Protein AF-A0A511XCL9-F1 (afdb_monomer)

Solvent-accessible surface area (backbone atoms onl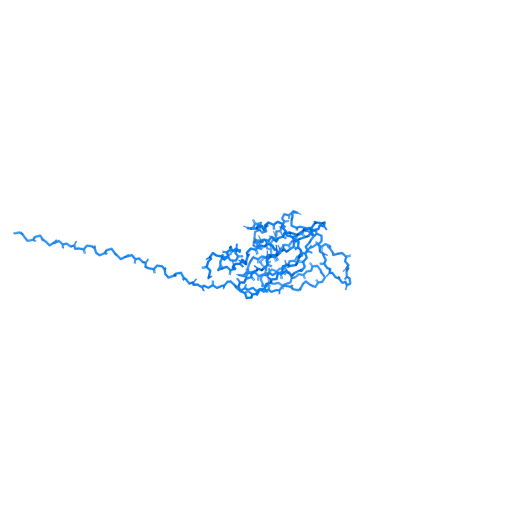y — not comparable to full-atom values): 8767 Å² total; per-residue (Å²): 139,85,85,82,83,83,81,80,79,83,80,76,81,82,78,79,78,78,91,54,61,23,57,67,40,78,54,76,64,58,82,44,38,35,83,54,93,59,34,42,37,35,37,34,56,54,81,32,89,91,65,63,62,36,20,51,29,51,33,35,34,33,38,79,89,66,54,69,43,63,32,59,72,91,58,26,37,33,34,79,70,30,32,39,23,56,77,45,27,38,35,42,32,24,52,59,99,76,36,26,37,44,36,32,27,34,59,91,72,29,42,77,77,46,71,55,73,74,27,60,84,73,64,47,80,55,81,44,30,41,41,44,47,99,52,70,54,19,36,26,36,63,82,42,57,70,41,68,66,78,82,130

Radius of gyration: 20.92 Å; Cα contacts (8 Å, |Δi|>4): 326; chains: 1; bounding box: 38×83×46 Å

Foldseek 3Di:
DDDDDDDDDDDDDPPPDPQDFWDKAWWDDDQQWTDAQQKIKGQAHAPDSVDGAWHADFIWIAGVVGDIDTADNVLGRWGDRWIDINRFWIWTWHDDDFWIKIFTAGRNHNDGPDIDDIAGDDWDDDGQWIDGHPDAIWGCTNVRDTHHPDDD

Structure (mmCIF, N/CA/C/O backbone):
data_AF-A0A511XCL9-F1
#
_entry.id   AF-A0A511XCL9-F1
#
loop_
_atom_site.group_PDB
_atom_site.id
_atom_site.type_symbol
_atom_site.label_atom_id
_atom_site.label_alt_id
_atom_site.label_comp_id
_atom_site.label_asym_id
_atom_site.label_entity_id
_atom_site.label_seq_id
_atom_site.pdbx_PDB_ins_code
_atom_site.Cartn_x
_atom_site.Cartn_y
_atom_site.Cartn_z
_atom_site.occupancy
_atom_site.B_iso_or_equiv
_atom_site.auth_seq_id
_atom_site.auth_comp_id
_atom_site.auth_asym_id
_atom_site.auth_atom_id
_atom_site.pdbx_PDB_model_num
ATOM 1 N N . MET A 1 1 ? 21.046 -63.787 31.501 1.00 39.97 1 MET A N 1
ATOM 2 C CA . MET A 1 1 ? 20.743 -62.975 30.300 1.00 39.97 1 MET A CA 1
ATOM 3 C C . MET A 1 1 ? 20.232 -61.619 30.776 1.00 39.97 1 MET A C 1
ATOM 5 O O . MET A 1 1 ? 19.192 -61.579 31.417 1.00 39.97 1 MET A O 1
ATOM 9 N N . LYS A 1 2 ? 21.003 -60.539 30.597 1.00 41.28 2 LYS A N 1
ATOM 10 C CA . LYS A 1 2 ? 20.747 -59.217 31.201 1.00 41.28 2 LYS A CA 1
ATOM 11 C C . LYS A 1 2 ? 20.261 -58.274 30.092 1.00 41.28 2 LYS A C 1
ATOM 13 O O . LYS A 1 2 ? 21.040 -57.937 29.210 1.00 41.28 2 LYS A O 1
ATOM 18 N N . LYS A 1 3 ? 18.965 -57.942 30.074 1.00 43.62 3 LYS A N 1
ATOM 19 C CA . LYS A 1 3 ? 18.365 -57.041 29.075 1.00 43.62 3 LYS A CA 1
ATOM 20 C C . LYS A 1 3 ? 18.548 -55.594 29.542 1.00 43.62 3 LYS A C 1
ATOM 22 O O . LYS A 1 3 ? 18.042 -55.228 30.597 1.00 43.62 3 LYS A O 1
ATOM 27 N N . ILE A 1 4 ? 19.307 -54.810 28.781 1.00 48.41 4 ILE A N 1
ATOM 28 C CA . ILE A 1 4 ? 19.479 -53.366 28.978 1.00 48.41 4 ILE A CA 1
ATOM 29 C C . ILE A 1 4 ? 18.285 -52.677 28.313 1.00 48.41 4 ILE A C 1
ATOM 31 O O . ILE A 1 4 ? 18.044 -52.867 27.123 1.00 48.41 4 ILE A O 1
ATOM 35 N N . LEU A 1 5 ? 17.510 -51.936 29.104 1.00 47.41 5 LEU A N 1
ATOM 36 C CA . LEU A 1 5 ? 16.362 -51.163 28.645 1.00 47.41 5 LEU A CA 1
ATOM 37 C C . LEU A 1 5 ? 16.850 -49.748 28.305 1.00 47.41 5 LEU A C 1
ATOM 39 O O . LEU A 1 5 ? 17.129 -48.950 29.198 1.00 47.41 5 LEU A O 1
ATOM 43 N N . THR A 1 6 ? 17.018 -49.462 27.017 1.00 55.75 6 THR A N 1
ATOM 44 C CA . THR A 1 6 ? 17.438 -48.145 26.523 1.00 55.75 6 THR A CA 1
ATOM 45 C C . THR A 1 6 ? 16.256 -47.179 26.581 1.00 55.75 6 THR A C 1
ATOM 47 O O . THR A 1 6 ? 15.281 -47.334 25.848 1.00 55.75 6 THR A O 1
ATOM 50 N N . PHE A 1 7 ? 16.342 -46.182 27.461 1.00 52.19 7 PHE A N 1
ATOM 51 C CA . PHE A 1 7 ? 15.408 -45.059 27.531 1.00 52.19 7 PHE A CA 1
ATOM 52 C C . PHE A 1 7 ? 15.674 -44.103 26.358 1.00 52.19 7 PHE A C 1
ATOM 54 O O . PHE A 1 7 ? 16.730 -43.476 26.293 1.00 52.19 7 PHE A O 1
ATOM 61 N N . PHE A 1 8 ? 14.723 -43.985 25.430 1.00 53.22 8 PHE A N 1
ATOM 62 C CA . PHE A 1 8 ? 14.727 -42.921 24.425 1.00 53.22 8 PHE A CA 1
ATOM 63 C C . PHE A 1 8 ? 14.242 -41.620 25.077 1.00 53.22 8 PHE A C 1
ATOM 65 O O . PHE A 1 8 ? 13.071 -41.489 25.432 1.00 53.22 8 PHE A O 1
ATOM 72 N N . LEU A 1 9 ? 15.149 -40.659 25.247 1.00 54.84 9 LEU A N 1
ATOM 73 C CA . LEU A 1 9 ? 14.809 -39.280 25.591 1.00 54.84 9 LEU A CA 1
ATOM 74 C C . LEU A 1 9 ? 14.197 -38.606 24.355 1.00 54.84 9 LEU A C 1
ATOM 76 O O . LEU A 1 9 ? 14.892 -38.359 23.371 1.00 54.84 9 LEU A O 1
ATOM 80 N N . PHE A 1 10 ? 12.899 -38.307 24.405 1.00 53.22 10 PHE A N 1
ATOM 81 C CA . PHE A 1 10 ? 12.247 -37.430 23.434 1.00 53.22 10 PHE A CA 1
ATOM 82 C C . PHE A 1 10 ? 12.731 -35.994 23.664 1.00 53.22 10 PHE A C 1
ATOM 84 O O . PHE A 1 10 ? 12.298 -35.318 24.594 1.00 53.22 10 PHE A O 1
ATOM 91 N N . TYR A 1 11 ? 13.657 -35.536 22.824 1.00 59.88 11 TYR A N 1
ATOM 92 C CA . TYR A 1 11 ? 14.079 -34.141 22.773 1.00 59.88 11 TYR A CA 1
ATOM 93 C C . TYR A 1 11 ? 13.026 -33.358 21.974 1.00 59.88 11 TYR A C 1
ATOM 95 O O . TYR A 1 11 ? 12.989 -33.440 20.748 1.00 59.88 11 TYR A O 1
ATOM 103 N N . ALA A 1 12 ? 12.122 -32.647 22.650 1.00 57.06 12 ALA A N 1
ATOM 104 C CA . ALA A 1 12 ? 11.224 -31.711 21.978 1.00 57.06 12 ALA A CA 1
ATOM 105 C C . ALA A 1 12 ? 12.013 -30.428 21.654 1.00 57.06 12 ALA A C 1
ATOM 107 O O . ALA A 1 12 ? 12.535 -29.804 22.582 1.00 57.06 12 ALA A O 1
ATOM 108 N N . PRO A 1 13 ? 12.141 -30.008 20.381 1.00 57.62 13 PRO A N 1
ATOM 109 C CA . PRO A 1 13 ? 12.760 -28.729 20.075 1.00 57.62 13 PRO A CA 1
ATOM 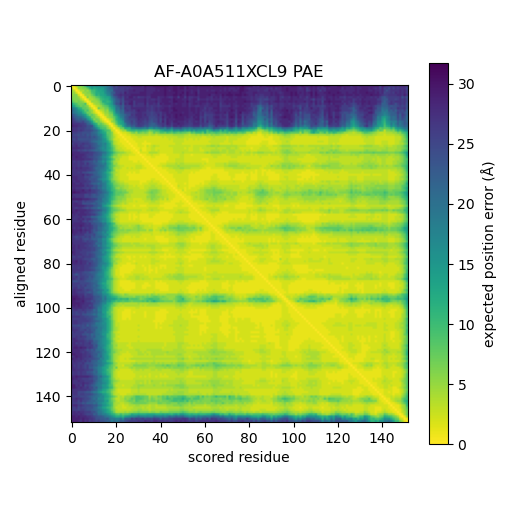110 C C . PRO A 1 13 ? 11.849 -27.609 20.588 1.00 57.62 13 PRO A C 1
ATOM 112 O O . PRO A 1 13 ? 10.723 -27.441 20.121 1.00 57.62 13 PRO A O 1
ATOM 115 N N . VAL A 1 14 ? 12.334 -26.831 21.556 1.00 54.78 14 VAL A N 1
ATOM 116 C CA . VAL A 1 14 ? 11.716 -25.552 21.914 1.00 54.78 14 VAL A CA 1
ATOM 117 C C . VAL A 1 14 ? 11.981 -24.601 20.751 1.00 54.78 14 VAL A C 1
ATOM 119 O O . VAL A 1 14 ? 13.089 -24.090 20.596 1.00 54.78 14 VAL A O 1
ATOM 122 N N . VAL A 1 15 ? 10.982 -24.391 19.894 1.00 56.78 15 VAL A N 1
ATOM 123 C CA . VAL A 1 15 ? 11.046 -23.354 18.861 1.00 56.78 15 VAL A CA 1
ATOM 124 C C . VAL A 1 15 ? 10.904 -22.008 19.567 1.00 56.78 15 VAL A C 1
ATOM 126 O O . VAL A 1 15 ? 9.818 -21.629 20.005 1.00 56.78 15 VAL A O 1
ATOM 129 N N . ALA A 1 16 ? 12.018 -21.294 19.718 1.00 47.34 16 ALA A N 1
ATOM 130 C CA . ALA A 1 16 ? 12.002 -19.904 20.139 1.00 47.34 16 ALA A CA 1
ATOM 131 C C . ALA A 1 16 ? 11.342 -19.070 19.030 1.00 47.34 16 ALA A C 1
ATOM 133 O O . ALA A 1 16 ? 11.927 -18.852 17.970 1.00 47.34 16 ALA A O 1
ATOM 134 N N . HIS A 1 17 ? 10.109 -18.617 19.256 1.00 44.59 17 HIS A N 1
ATOM 135 C CA . HIS A 1 17 ? 9.494 -17.602 18.410 1.00 44.59 17 HIS A CA 1
ATOM 136 C C . HIS A 1 17 ? 10.213 -16.281 18.688 1.00 44.59 17 HIS A C 1
ATOM 138 O O . HIS A 1 17 ? 10.070 -15.702 19.764 1.00 44.59 17 HIS A O 1
ATOM 144 N N . ALA A 1 18 ? 11.029 -15.815 17.744 1.00 49.28 18 ALA A N 1
ATOM 145 C CA . ALA A 1 18 ? 11.554 -14.462 17.805 1.00 49.28 18 ALA A CA 1
ATOM 146 C C . ALA A 1 18 ? 10.364 -13.488 17.768 1.00 49.28 18 ALA A C 1
ATOM 148 O O . ALA A 1 18 ? 9.666 -13.397 16.759 1.00 49.28 18 ALA A O 1
ATOM 149 N N . ASN A 1 19 ? 10.133 -12.767 18.867 1.00 55.44 19 ASN A N 1
ATOM 150 C CA . ASN A 1 19 ? 9.170 -11.664 18.964 1.00 55.44 19 ASN A CA 1
ATOM 151 C C . ASN A 1 19 ? 9.683 -10.433 18.192 1.00 55.44 19 ASN A C 1
ATOM 153 O O . ASN A 1 19 ? 9.880 -9.367 18.767 1.00 55.44 19 ASN A O 1
ATOM 157 N N . GLY A 1 20 ? 9.994 -10.591 16.906 1.00 63.03 20 GLY A N 1
ATOM 158 C CA . GLY A 1 20 ? 10.424 -9.484 16.061 1.00 63.03 20 GLY A CA 1
ATOM 159 C C . GLY A 1 20 ? 9.232 -8.714 15.490 1.00 63.03 20 GLY A C 1
ATOM 160 O O . GLY A 1 20 ? 8.170 -9.278 15.232 1.00 63.03 20 GLY A O 1
ATOM 161 N N . ALA A 1 21 ? 9.412 -7.417 15.277 1.00 74.19 21 ALA A N 1
ATOM 162 C CA . ALA A 1 21 ? 8.510 -6.601 14.475 1.00 74.19 21 ALA A CA 1
ATOM 163 C C . ALA A 1 21 ? 9.052 -6.486 13.047 1.00 74.19 21 ALA A C 1
ATOM 165 O O . ALA A 1 21 ? 10.270 -6.454 12.852 1.00 74.19 21 ALA A O 1
ATOM 166 N N . ALA A 1 22 ? 8.168 -6.406 12.051 1.00 84.50 22 ALA A N 1
ATOM 167 C CA . ALA A 1 22 ? 8.605 -6.067 10.702 1.00 84.50 22 ALA A CA 1
ATOM 168 C C . ALA A 1 22 ? 8.982 -4.580 10.629 1.00 84.50 22 ALA A C 1
ATOM 170 O O . ALA A 1 22 ? 8.323 -3.726 11.222 1.00 84.50 22 ALA A O 1
ATOM 171 N N . THR A 1 23 ? 10.035 -4.255 9.879 1.00 90.56 23 THR A N 1
ATOM 172 C CA . THR A 1 23 ? 10.404 -2.860 9.619 1.00 90.56 23 THR A CA 1
ATOM 173 C C . THR A 1 23 ? 9.326 -2.189 8.775 1.00 90.56 23 THR A C 1
ATOM 175 O O . THR A 1 23 ? 8.953 -2.717 7.728 1.00 90.56 23 THR A O 1
ATOM 178 N N . VAL A 1 24 ? 8.856 -1.021 9.212 1.00 93.62 24 VAL A N 1
ATOM 179 C CA . VAL A 1 24 ? 7.896 -0.183 8.483 1.00 93.62 24 VAL A CA 1
ATOM 180 C C . VAL A 1 24 ? 8.642 0.989 7.853 1.00 93.62 24 VAL A C 1
ATOM 182 O O . VAL A 1 24 ? 9.269 1.777 8.558 1.00 93.62 24 VAL A O 1
ATOM 185 N N . THR A 1 25 ? 8.567 1.111 6.529 1.00 94.88 25 THR A N 1
ATOM 186 C CA . THR A 1 25 ? 9.163 2.218 5.769 1.00 94.88 25 THR A CA 1
ATOM 187 C C . THR A 1 25 ? 8.057 3.029 5.114 1.00 94.88 25 THR A C 1
ATOM 189 O O . THR A 1 25 ? 7.459 2.573 4.143 1.00 94.88 25 THR A O 1
ATOM 192 N N . THR A 1 26 ? 7.774 4.228 5.623 1.00 95.50 26 THR A N 1
ATOM 193 C CA . THR A 1 26 ? 6.819 5.138 4.975 1.00 95.50 26 THR A CA 1
ATOM 194 C C . THR A 1 26 ? 7.346 5.561 3.609 1.00 95.50 26 THR A C 1
ATOM 196 O O . THR A 1 26 ? 8.521 5.901 3.463 1.00 95.50 26 THR A O 1
ATOM 199 N N . LEU A 1 27 ? 6.470 5.546 2.612 1.00 96.06 27 LEU A N 1
ATOM 200 C CA . LEU A 1 27 ? 6.799 5.860 1.231 1.00 96.06 27 LEU A CA 1
ATOM 201 C C . LEU A 1 27 ? 6.320 7.267 0.877 1.00 96.06 27 LEU A C 1
ATOM 203 O O . LEU A 1 27 ? 5.209 7.674 1.223 1.00 96.06 27 LEU A O 1
ATOM 207 N N . SER A 1 28 ? 7.160 7.981 0.135 1.00 93.81 28 SER A N 1
ATOM 208 C CA . SER A 1 28 ? 6.865 9.307 -0.402 1.00 93.81 28 SER A CA 1
ATOM 209 C C . SER A 1 28 ? 6.920 9.236 -1.925 1.00 93.81 28 SER A C 1
ATOM 211 O O . SER A 1 28 ? 8.020 9.257 -2.478 1.00 93.81 28 SER A O 1
ATOM 213 N N . PRO A 1 29 ? 5.767 9.121 -2.607 1.00 94.00 29 PRO A N 1
ATOM 214 C CA . PRO A 1 29 ? 5.717 9.184 -4.061 1.00 94.00 29 PRO A CA 1
ATOM 215 C C . PRO A 1 29 ? 6.273 10.511 -4.576 1.00 94.00 29 PRO A C 1
ATOM 217 O O . PRO A 1 29 ? 5.969 11.570 -4.015 1.00 94.00 29 PRO A O 1
ATOM 220 N N . VAL A 1 30 ? 7.061 10.432 -5.645 1.00 91.62 30 VAL A N 1
ATOM 221 C CA . VAL A 1 30 ? 7.427 11.569 -6.492 1.00 91.62 30 VAL A CA 1
ATOM 222 C C . VAL A 1 30 ? 6.578 11.435 -7.748 1.00 91.62 30 VAL A C 1
ATOM 224 O O . VAL A 1 30 ? 6.680 10.434 -8.458 1.00 91.62 30 VAL A O 1
ATOM 227 N N . ASP A 1 31 ? 5.686 12.399 -7.962 1.00 89.06 31 ASP A N 1
ATOM 228 C CA . ASP A 1 31 ? 4.587 12.309 -8.925 1.00 89.06 31 ASP A CA 1
ATOM 229 C C . ASP A 1 31 ? 3.753 11.038 -8.683 1.00 89.06 31 ASP A C 1
ATOM 231 O O . ASP A 1 31 ? 3.093 10.919 -7.649 1.00 89.06 31 ASP A O 1
ATOM 235 N N . SER A 1 32 ? 3.836 10.065 -9.590 1.00 95.50 32 SER A N 1
ATOM 236 C CA . SER A 1 32 ? 3.156 8.768 -9.512 1.00 95.50 32 SER A CA 1
ATOM 237 C C . SER A 1 32 ? 4.098 7.587 -9.284 1.00 95.50 32 SER A C 1
ATOM 239 O O . SER A 1 32 ? 3.673 6.442 -9.418 1.00 95.50 32 SER A O 1
ATOM 241 N N . GLN A 1 33 ? 5.374 7.831 -8.967 1.00 96.75 33 GLN A N 1
ATOM 242 C CA . GLN A 1 33 ? 6.371 6.773 -8.812 1.00 96.75 33 GLN A CA 1
ATOM 243 C C . GLN A 1 33 ? 6.974 6.718 -7.410 1.00 96.75 33 GLN A C 1
ATOM 245 O O . GLN A 1 33 ? 7.215 7.732 -6.752 1.00 96.75 33 GLN A O 1
ATOM 250 N N . ILE A 1 34 ? 7.285 5.501 -6.972 1.00 97.06 34 ILE A N 1
ATOM 251 C CA . ILE A 1 34 ? 8.025 5.216 -5.746 1.00 97.06 34 ILE A CA 1
ATOM 252 C C . ILE A 1 34 ? 9.184 4.281 -6.087 1.00 97.06 34 ILE A C 1
ATOM 254 O O . ILE A 1 34 ? 8.994 3.252 -6.729 1.00 97.06 34 ILE A O 1
ATOM 258 N N . SER A 1 35 ? 10.378 4.604 -5.593 1.00 96.06 35 SER A N 1
ATOM 259 C CA . SER A 1 35 ? 11.489 3.652 -5.504 1.00 96.06 35 SER A CA 1
ATOM 260 C C . SER A 1 35 ? 11.636 3.199 -4.053 1.00 96.06 35 SER A C 1
ATOM 262 O O . SER A 1 35 ? 11.939 4.018 -3.186 1.00 96.06 35 SER A O 1
ATOM 264 N N . ALA A 1 36 ? 11.414 1.913 -3.773 1.00 93.62 36 ALA A N 1
ATOM 265 C CA . ALA A 1 36 ? 11.471 1.367 -2.418 1.00 93.62 36 ALA A CA 1
ATOM 266 C C . ALA A 1 36 ? 12.100 -0.030 -2.408 1.00 93.62 36 ALA A C 1
ATOM 268 O O . ALA A 1 36 ? 11.572 -0.970 -2.996 1.00 93.62 36 ALA A O 1
ATOM 269 N N . GLY A 1 37 ? 13.238 -0.184 -1.725 1.00 91.50 37 GLY A N 1
ATOM 270 C CA . GLY A 1 37 ? 13.945 -1.464 -1.657 1.00 91.50 37 GLY A CA 1
ATOM 271 C C . GLY A 1 37 ? 14.343 -1.982 -3.045 1.00 91.50 37 GLY A C 1
ATOM 272 O O . GLY A 1 37 ? 15.169 -1.375 -3.731 1.00 91.50 37 GLY A O 1
ATOM 273 N N . SER A 1 38 ? 13.793 -3.132 -3.437 1.00 94.44 38 SER A N 1
ATOM 274 C CA . SER A 1 38 ? 13.970 -3.763 -4.753 1.00 94.44 38 SER A CA 1
ATOM 275 C C . SER A 1 38 ? 12.856 -3.451 -5.753 1.00 94.44 38 SER A C 1
ATOM 277 O O . SER A 1 38 ? 12.856 -4.063 -6.819 1.00 94.44 38 SER A O 1
ATOM 279 N N . TYR A 1 39 ? 11.944 -2.528 -5.443 1.00 97.75 39 TYR A N 1
ATOM 280 C CA . TYR A 1 39 ? 10.760 -2.253 -6.254 1.00 97.75 39 TYR A CA 1
ATOM 281 C C . TYR A 1 39 ? 10.746 -0.825 -6.793 1.00 97.75 39 TYR A C 1
ATOM 283 O O . TYR A 1 39 ? 11.071 0.137 -6.089 1.00 97.75 39 TYR A O 1
ATOM 291 N N . THR A 1 40 ? 10.290 -0.708 -8.033 1.00 98.00 40 THR A N 1
ATOM 292 C CA . THR A 1 40 ? 9.740 0.513 -8.611 1.00 98.00 40 THR A CA 1
ATOM 293 C C . THR A 1 40 ? 8.233 0.329 -8.700 1.00 98.00 40 THR A C 1
ATOM 295 O O . THR A 1 40 ? 7.766 -0.642 -9.290 1.00 98.00 40 THR A O 1
ATOM 298 N N . ILE A 1 41 ? 7.482 1.232 -8.079 1.00 98.38 41 ILE A N 1
ATOM 299 C CA . ILE A 1 41 ? 6.024 1.156 -7.969 1.00 98.38 41 ILE A CA 1
ATOM 300 C C . ILE A 1 41 ? 5.443 2.371 -8.686 1.00 98.38 41 ILE A C 1
ATOM 302 O O . ILE A 1 41 ? 5.776 3.501 -8.325 1.00 98.38 41 ILE A O 1
ATOM 306 N N . ALA A 1 42 ? 4.585 2.144 -9.675 1.00 98.19 42 ALA A N 1
ATOM 307 C CA . ALA A 1 42 ? 3.774 3.177 -10.306 1.00 98.19 42 ALA A CA 1
ATOM 308 C C . ALA A 1 42 ? 2.354 3.117 -9.735 1.00 98.19 42 ALA A C 1
ATOM 310 O O . ALA A 1 42 ? 1.769 2.043 -9.647 1.00 98.19 42 ALA A O 1
ATOM 311 N N . LEU A 1 43 ? 1.812 4.262 -9.322 1.00 98.00 43 LEU A N 1
ATOM 312 C CA . LEU A 1 43 ? 0.505 4.357 -8.659 1.00 98.00 43 LEU A CA 1
ATOM 313 C C . LEU A 1 43 ? -0.653 4.678 -9.617 1.00 98.00 43 LEU A C 1
ATOM 315 O O . LEU A 1 43 ? -1.790 4.786 -9.171 1.00 98.00 43 LEU A O 1
ATOM 319 N N . GLY A 1 44 ? -0.374 4.873 -10.907 1.00 96.56 44 GLY A N 1
ATOM 320 C CA . GLY A 1 44 ? -1.341 5.386 -11.882 1.00 96.56 44 GLY A CA 1
ATOM 321 C C . GLY A 1 44 ? -1.396 6.917 -11.938 1.00 96.56 44 GLY A C 1
ATOM 322 O O . GLY A 1 44 ? -0.504 7.612 -11.444 1.00 96.56 44 GLY A O 1
ATOM 323 N N . GLU A 1 45 ? -2.423 7.459 -12.589 1.00 96.00 45 GLU A N 1
ATOM 324 C CA . GLU A 1 45 ? -2.612 8.908 -12.747 1.00 96.00 45 GLU A CA 1
ATOM 325 C C . GLU A 1 45 ? -2.904 9.585 -11.401 1.00 96.00 45 GLU A C 1
ATOM 327 O O . GLU A 1 45 ? -3.513 8.981 -10.524 1.00 96.00 45 GLU A O 1
ATOM 332 N N . THR A 1 46 ? -2.447 10.824 -11.219 1.00 94.75 46 THR A N 1
ATOM 333 C CA . THR A 1 46 ? -2.715 11.618 -10.011 1.00 94.75 46 THR A CA 1
ATOM 334 C C . THR A 1 46 ? -3.830 12.632 -10.239 1.00 94.75 46 THR A C 1
ATOM 336 O O . THR A 1 46 ? -3.955 13.184 -11.329 1.00 94.75 46 THR A O 1
ATOM 339 N N . ASP A 1 47 ? -4.586 12.926 -9.180 1.00 92.88 47 ASP A N 1
ATOM 340 C CA . ASP A 1 47 ? -5.606 13.977 -9.153 1.00 92.88 47 ASP A CA 1
ATOM 341 C C . ASP A 1 47 ? -5.073 15.386 -9.482 1.00 92.88 47 ASP A C 1
ATOM 343 O O . ASP A 1 47 ? -5.751 16.170 -10.148 1.00 92.88 47 ASP A O 1
ATOM 347 N N . ASP A 1 48 ? -3.859 15.717 -9.032 1.00 90.19 48 ASP A N 1
ATOM 348 C CA . ASP A 1 48 ? -3.188 16.983 -9.338 1.00 90.19 48 ASP A CA 1
ATOM 349 C C . ASP A 1 48 ? -1.681 16.750 -9.543 1.00 90.19 48 ASP A C 1
ATOM 351 O O . ASP A 1 48 ? -0.962 16.498 -8.572 1.00 90.19 48 ASP A O 1
ATOM 355 N N . PRO A 1 49 ? -1.142 16.917 -10.767 1.00 87.88 49 PRO A N 1
ATOM 356 C CA . PRO A 1 49 ? 0.274 16.680 -11.048 1.00 87.88 49 PRO A CA 1
ATOM 357 C C . PRO A 1 49 ? 1.226 17.632 -10.312 1.00 87.88 49 PRO A C 1
ATOM 359 O O . P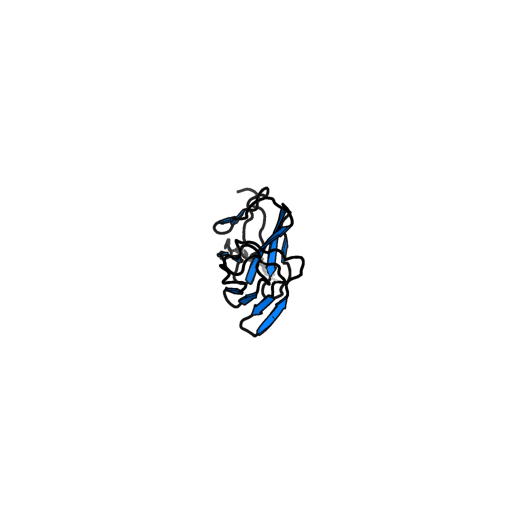RO A 1 49 ? 2.422 17.370 -10.251 1.00 87.88 49 PRO A O 1
ATOM 362 N N . LYS A 1 50 ? 0.739 18.750 -9.758 1.00 88.50 50 LYS A N 1
ATOM 363 C CA . LYS A 1 50 ? 1.559 19.689 -8.975 1.00 88.50 50 LYS A CA 1
ATOM 364 C C . LYS A 1 50 ? 1.496 19.421 -7.477 1.00 88.50 50 LYS A C 1
ATOM 366 O O . LYS A 1 50 ? 2.408 19.825 -6.755 1.00 88.50 50 LYS A O 1
ATOM 371 N N . ALA A 1 51 ? 0.426 18.790 -7.003 1.00 88.75 51 ALA A N 1
ATOM 372 C CA . ALA A 1 51 ? 0.228 18.491 -5.592 1.00 88.75 51 ALA A CA 1
ATOM 373 C C . ALA A 1 51 ? -0.552 17.177 -5.371 1.00 88.75 51 ALA A C 1
ATOM 375 O O . ALA A 1 51 ? -1.636 17.227 -4.784 1.00 88.75 51 ALA A O 1
ATOM 376 N N . PRO A 1 52 ? 0.014 16.011 -5.750 1.00 90.88 52 PRO A N 1
ATOM 377 C CA . PRO A 1 52 ? -0.674 14.723 -5.679 1.00 90.88 52 PRO A CA 1
ATOM 378 C C . PRO A 1 52 ? -1.205 14.386 -4.286 1.00 90.88 52 PRO A C 1
ATOM 380 O O . PRO A 1 52 ? -0.434 14.294 -3.310 1.00 90.88 52 PRO A O 1
ATOM 383 N N . ARG A 1 53 ? -2.514 14.147 -4.196 1.00 91.25 53 ARG A N 1
ATOM 384 C CA . ARG A 1 53 ? -3.185 13.657 -2.982 1.00 91.25 53 ARG A CA 1
ATOM 385 C C . ARG A 1 53 ? -3.692 12.240 -3.160 1.00 91.25 53 ARG A C 1
ATOM 387 O O . ARG A 1 53 ? -3.611 11.463 -2.203 1.00 91.25 53 ARG A O 1
ATOM 394 N N . THR A 1 54 ? -4.157 11.934 -4.364 1.00 94.69 54 THR A N 1
ATOM 395 C CA . THR A 1 54 ? -4.758 10.655 -4.708 1.00 94.69 54 THR A CA 1
ATOM 396 C C . THR A 1 54 ? -4.211 10.165 -6.044 1.00 94.69 54 THR A C 1
ATOM 398 O O . THR A 1 54 ? -3.894 10.967 -6.926 1.00 94.69 54 THR A O 1
ATOM 401 N N . TRP A 1 55 ? -4.092 8.845 -6.182 1.00 97.19 55 TRP A N 1
ATOM 402 C CA . TRP A 1 55 ? -3.756 8.197 -7.448 1.00 97.19 55 TRP A CA 1
ATOM 403 C C . TRP A 1 55 ? -4.834 7.200 -7.852 1.00 97.19 55 TRP A C 1
ATOM 405 O O . TRP A 1 55 ? -5.317 6.436 -7.019 1.00 97.19 55 TRP A O 1
ATOM 415 N N . GLU A 1 56 ? -5.203 7.193 -9.124 1.00 96.00 56 GLU A N 1
ATOM 416 C CA . GLU A 1 56 ? -6.318 6.397 -9.641 1.00 96.00 56 GLU A CA 1
ATOM 417 C C . GLU A 1 56 ? -6.027 4.887 -9.634 1.00 96.00 56 GLU A C 1
ATOM 419 O O . GLU A 1 56 ? -6.942 4.083 -9.460 1.00 96.00 56 GLU A O 1
ATOM 424 N N . GLY A 1 57 ? -4.760 4.482 -9.743 1.00 95.44 57 GLY A N 1
ATOM 425 C CA . GLY A 1 57 ? -4.390 3.112 -10.096 1.00 95.44 57 GLY A CA 1
ATOM 426 C C . GLY A 1 57 ? -4.467 2.856 -11.615 1.00 95.44 57 GLY A C 1
ATOM 427 O O . GLY A 1 57 ? -4.698 3.789 -12.389 1.00 95.44 57 GLY A O 1
ATOM 428 N N . PRO A 1 58 ? -4.245 1.608 -12.065 1.00 96.75 58 PRO A N 1
ATOM 429 C CA . PRO A 1 58 ? -3.823 0.468 -11.253 1.00 96.75 58 PRO A CA 1
ATOM 430 C C . PRO A 1 58 ? -2.396 0.649 -10.717 1.00 96.75 58 PRO A C 1
ATOM 432 O O . PRO A 1 58 ? -1.611 1.444 -11.237 1.00 96.75 58 PRO A O 1
ATOM 435 N N . ILE A 1 59 ? -2.055 -0.092 -9.662 1.00 98.50 59 ILE A N 1
ATOM 436 C CA . ILE A 1 59 ? -0.675 -0.133 -9.172 1.00 98.50 59 ILE A CA 1
ATOM 437 C C . ILE A 1 59 ? 0.111 -1.120 -10.025 1.00 98.50 59 ILE A C 1
ATOM 439 O O . ILE A 1 59 ? -0.243 -2.296 -10.109 1.00 98.50 59 ILE A O 1
ATOM 443 N N . GLU A 1 60 ? 1.219 -0.661 -10.590 1.00 98.50 60 GLU A N 1
ATOM 444 C CA . GLU A 1 60 ? 2.179 -1.511 -11.283 1.00 98.50 60 GLU A CA 1
ATOM 445 C C . GLU A 1 60 ? 3.461 -1.620 -10.467 1.00 98.50 60 GLU A C 1
ATOM 447 O O . GLU A 1 60 ? 3.997 -0.618 -9.988 1.00 98.50 60 GLU A O 1
ATOM 452 N N . ILE A 1 61 ? 3.976 -2.837 -10.315 1.00 98.50 61 ILE A N 1
ATOM 453 C CA . ILE A 1 61 ? 5.181 -3.103 -9.535 1.00 98.50 61 ILE A CA 1
ATOM 454 C C . ILE A 1 61 ? 6.205 -3.776 -10.434 1.00 98.50 61 ILE A C 1
ATOM 456 O O . ILE A 1 61 ? 5.957 -4.834 -11.005 1.00 98.50 61 ILE A O 1
ATOM 460 N N . THR A 1 62 ? 7.379 -3.159 -10.541 1.00 98.38 62 THR A N 1
ATOM 461 C CA . THR A 1 62 ? 8.543 -3.718 -11.228 1.00 98.38 62 THR A CA 1
ATOM 462 C C . THR A 1 62 ? 9.633 -4.022 -10.212 1.00 98.38 62 THR A C 1
ATOM 464 O O . THR A 1 62 ? 10.093 -3.142 -9.484 1.00 98.38 62 THR A O 1
ATOM 467 N N . THR A 1 63 ? 10.076 -5.272 -10.165 1.00 95.75 63 THR A N 1
ATOM 468 C CA . THR A 1 63 ? 11.227 -5.688 -9.358 1.00 95.75 63 THR A CA 1
ATOM 469 C C . THR A 1 63 ? 12.537 -5.271 -10.031 1.00 95.75 63 THR A C 1
ATOM 471 O O . THR A 1 63 ? 12.622 -5.162 -11.253 1.00 95.75 63 THR A O 1
ATOM 474 N N . ARG A 1 64 ? 13.622 -5.137 -9.261 1.00 91.25 64 ARG A N 1
ATOM 475 C CA . ARG A 1 64 ? 14.977 -4.888 -9.793 1.00 91.25 64 ARG A CA 1
ATOM 476 C C . ARG A 1 64 ? 15.422 -5.943 -10.818 1.00 91.25 64 ARG A C 1
ATOM 478 O O . ARG A 1 64 ? 16.244 -5.643 -11.676 1.00 91.25 64 ARG A O 1
ATOM 485 N N . GLY A 1 65 ? 14.893 -7.165 -10.720 1.00 89.81 65 GLY A N 1
ATOM 486 C CA . GLY A 1 65 ? 15.142 -8.251 -11.671 1.00 89.81 65 GLY A CA 1
ATOM 487 C C . GLY A 1 65 ? 14.365 -8.135 -12.987 1.00 89.81 65 GLY A C 1
ATOM 488 O O . GLY A 1 65 ? 14.580 -8.950 -13.876 1.00 89.81 65 GLY A O 1
ATOM 489 N N . GLY A 1 66 ? 13.478 -7.146 -13.119 1.00 91.69 66 GLY A N 1
ATOM 490 C CA . GLY A 1 66 ? 12.669 -6.906 -14.313 1.00 91.69 66 GLY A CA 1
ATOM 491 C C . GLY A 1 66 ? 11.310 -7.610 -14.321 1.00 91.69 66 GLY A C 1
ATOM 492 O O . GLY A 1 66 ? 10.529 -7.367 -15.236 1.00 91.69 66 GLY A O 1
ATOM 493 N N . SER A 1 67 ? 10.992 -8.443 -13.321 1.00 95.25 67 SER A N 1
ATOM 494 C CA . SER A 1 67 ? 9.635 -8.985 -13.167 1.00 95.25 67 SER A CA 1
ATOM 495 C C . SER A 1 67 ? 8.654 -7.846 -12.916 1.00 95.25 67 SER A C 1
ATOM 497 O O . SER A 1 67 ? 8.920 -6.999 -12.062 1.00 95.25 67 SER A O 1
ATOM 499 N N . HIS A 1 68 ? 7.538 -7.858 -13.639 1.00 97.38 68 HIS A N 1
ATOM 500 C CA . HIS A 1 68 ? 6.476 -6.860 -13.575 1.00 97.38 68 HIS A CA 1
ATOM 501 C C . HIS A 1 68 ? 5.149 -7.543 -13.254 1.00 97.38 68 HIS A C 1
ATOM 503 O O . HIS A 1 68 ? 4.876 -8.638 -13.754 1.00 97.38 68 HIS A O 1
ATOM 509 N N . CYS A 1 69 ? 4.347 -6.908 -12.408 1.00 98.19 69 CYS A N 1
ATOM 510 C CA . CYS A 1 69 ? 2.976 -7.314 -12.148 1.00 98.19 69 CYS A CA 1
ATOM 511 C C . CYS A 1 69 ? 2.075 -6.096 -11.924 1.00 98.19 69 CYS A C 1
ATOM 513 O O . CYS A 1 69 ? 2.542 -4.992 -11.633 1.00 98.19 69 CYS A O 1
ATOM 515 N N . VAL A 1 70 ? 0.768 -6.322 -12.057 1.00 98.38 70 VAL A N 1
ATOM 516 C CA . VAL A 1 70 ? -0.276 -5.314 -11.858 1.00 98.38 70 VAL A CA 1
ATOM 517 C C . VAL A 1 70 ? -1.170 -5.770 -10.712 1.00 98.38 70 VAL A C 1
ATOM 519 O O . VAL A 1 70 ? -1.606 -6.923 -10.677 1.00 98.38 70 VAL A O 1
ATOM 522 N N . VAL A 1 71 ? -1.406 -4.880 -9.754 1.00 98.25 71 VAL A N 1
ATOM 523 C CA . VAL A 1 71 ? -2.320 -5.110 -8.631 1.00 98.25 71 VAL A CA 1
ATOM 524 C C . VAL A 1 71 ? -3.759 -5.031 -9.131 1.00 98.25 71 VAL A C 1
ATOM 526 O O . VAL A 1 71 ? -4.062 -4.274 -10.046 1.00 98.25 71 VAL A O 1
ATOM 529 N N . ASN A 1 72 ? -4.648 -5.814 -8.523 1.00 94.38 72 ASN A N 1
ATOM 530 C CA . ASN A 1 72 ? -6.074 -5.814 -8.845 1.00 94.38 72 ASN A CA 1
ATOM 531 C C . ASN A 1 72 ? -6.681 -4.393 -8.804 1.00 94.38 72 ASN A C 1
ATOM 533 O O . ASN A 1 72 ? -6.428 -3.647 -7.857 1.00 94.38 72 ASN A O 1
ATOM 537 N N . ASP A 1 73 ? -7.534 -4.070 -9.781 1.00 93.50 73 ASP A N 1
ATOM 538 C CA . ASP A 1 73 ? -8.214 -2.772 -9.941 1.00 93.50 73 ASP A CA 1
ATOM 539 C C . ASP A 1 73 ? -9.070 -2.354 -8.725 1.00 93.50 73 ASP A C 1
ATOM 541 O O . ASP A 1 73 ? -9.389 -1.175 -8.550 1.00 93.50 73 ASP A O 1
ATOM 545 N N . GLU A 1 74 ? -9.421 -3.292 -7.834 1.00 93.94 74 GLU A N 1
ATOM 546 C CA . GLU A 1 74 ? -10.068 -2.973 -6.552 1.00 93.94 74 GLU A CA 1
ATOM 547 C C . GLU A 1 74 ? -9.187 -2.127 -5.609 1.00 93.94 74 GLU A C 1
ATOM 549 O O . GLU A 1 74 ? -9.693 -1.545 -4.640 1.00 93.94 74 GLU A O 1
ATOM 554 N N . VAL A 1 75 ? -7.877 -2.076 -5.877 1.00 96.69 75 VAL A N 1
ATOM 555 C CA . VAL A 1 75 ? -6.884 -1.245 -5.190 1.00 96.69 75 VAL A CA 1
ATOM 556 C C . VAL A 1 75 ? -6.616 0.012 -6.026 1.00 96.69 75 VAL A C 1
ATOM 558 O O . VAL A 1 75 ? -5.561 0.181 -6.634 1.00 96.69 75 VAL A O 1
ATOM 561 N N . SER A 1 76 ? -7.611 0.892 -6.056 1.00 95.56 76 SER A N 1
ATOM 562 C CA . SER A 1 76 ? -7.634 2.172 -6.776 1.00 95.56 76 SER A CA 1
ATOM 563 C C . SER A 1 76 ? -7.919 3.329 -5.814 1.00 95.56 76 SER A C 1
ATOM 565 O O . SER A 1 76 ? -8.183 3.097 -4.633 1.00 95.56 76 SER A O 1
ATOM 567 N N . LEU A 1 77 ? -7.852 4.578 -6.291 1.00 95.94 77 LEU A N 1
ATOM 568 C CA . LEU A 1 77 ? -8.076 5.784 -5.473 1.00 95.94 77 LEU A CA 1
ATOM 569 C C . LEU A 1 77 ? -7.188 5.809 -4.215 1.00 95.94 77 LEU A C 1
ATOM 571 O O . LEU A 1 77 ? -7.637 5.939 -3.074 1.00 95.94 77 LEU A O 1
ATOM 575 N N . ILE A 1 78 ? -5.899 5.617 -4.456 1.00 97.50 78 ILE A N 1
ATOM 576 C CA . ILE A 1 78 ? -4.836 5.420 -3.480 1.00 97.50 78 ILE A CA 1
ATOM 577 C C . ILE A 1 78 ? -4.550 6.727 -2.747 1.00 97.50 78 ILE A C 1
ATOM 579 O O . ILE A 1 78 ? -4.373 7.761 -3.381 1.00 97.50 78 ILE A O 1
ATOM 583 N N . GLU A 1 79 ? -4.410 6.686 -1.425 1.00 95.69 79 GLU A N 1
ATOM 584 C CA . GLU A 1 79 ? -4.063 7.843 -0.600 1.00 95.69 79 GLU A CA 1
ATOM 585 C C . GLU A 1 79 ? -2.797 7.608 0.239 1.00 95.69 79 GLU A C 1
ATOM 587 O O . GLU A 1 79 ? -2.418 6.487 0.581 1.00 95.69 79 GLU A O 1
ATOM 592 N N . LYS A 1 80 ? -2.160 8.705 0.661 1.00 95.25 80 LYS A N 1
ATOM 593 C CA . LYS A 1 80 ? -1.138 8.682 1.719 1.00 95.25 80 LYS A CA 1
ATOM 594 C C . LYS A 1 80 ? -1.779 8.441 3.106 1.00 95.25 80 LYS A C 1
ATOM 596 O O . LYS A 1 80 ? -2.889 8.922 3.350 1.00 95.25 80 LYS A O 1
ATOM 601 N N . PRO A 1 81 ? -1.057 7.822 4.065 1.00 95.81 81 PRO A N 1
ATOM 602 C CA . PRO A 1 81 ? 0.328 7.351 3.967 1.00 95.81 81 PRO A CA 1
ATOM 603 C C . PRO A 1 81 ? 0.455 5.955 3.339 1.00 95.81 81 PRO A C 1
ATOM 605 O O . PRO A 1 81 ? -0.252 5.030 3.723 1.00 95.81 81 PRO A O 1
ATOM 608 N N . LEU A 1 82 ? 1.435 5.790 2.450 1.00 97.19 82 LEU A N 1
ATOM 609 C CA . LEU A 1 82 ? 1.858 4.491 1.919 1.00 97.19 82 LEU A CA 1
ATOM 610 C C . LEU A 1 82 ? 3.030 3.955 2.744 1.00 97.19 82 LEU A C 1
ATOM 612 O O . LEU A 1 82 ? 3.837 4.741 3.246 1.00 97.19 82 LEU A O 1
ATOM 616 N N . ALA A 1 83 ? 3.161 2.636 2.865 1.00 97.44 83 ALA A N 1
ATOM 617 C CA . ALA A 1 83 ? 4.306 2.03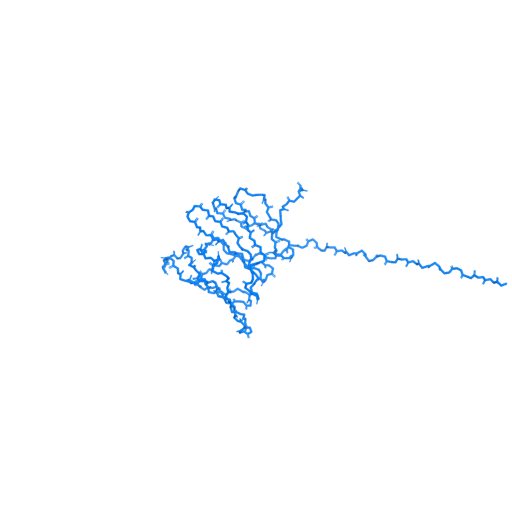3 3.545 1.00 97.44 83 ALA A CA 1
ATOM 618 C C . ALA A 1 83 ? 4.753 0.724 2.888 1.00 97.44 83 ALA A C 1
ATOM 620 O O . ALA A 1 83 ? 3.924 -0.058 2.433 1.00 97.44 83 ALA A O 1
ATOM 621 N N . LEU A 1 84 ? 6.062 0.469 2.892 1.00 96.81 84 LEU A N 1
ATOM 622 C CA . LEU A 1 84 ? 6.639 -0.843 2.621 1.00 96.81 84 LEU A CA 1
ATOM 623 C C . LEU A 1 84 ? 7.014 -1.498 3.951 1.00 96.81 84 LEU A C 1
ATOM 625 O O . LEU A 1 84 ? 7.803 -0.955 4.729 1.00 96.81 84 LEU A O 1
ATOM 629 N N . VAL A 1 85 ? 6.444 -2.666 4.206 1.00 95.81 85 VAL A N 1
ATOM 630 C CA . VAL A 1 85 ? 6.555 -3.395 5.466 1.00 95.81 85 VAL A CA 1
ATOM 631 C C . VAL A 1 85 ? 7.262 -4.719 5.241 1.00 95.81 85 VAL A C 1
ATOM 633 O O . VAL A 1 85 ? 6.963 -5.451 4.300 1.00 95.81 85 VAL A O 1
ATOM 636 N N . GLY A 1 86 ? 8.227 -5.034 6.107 1.00 92.56 86 GLY A N 1
ATOM 637 C CA . GLY A 1 86 ? 8.985 -6.288 6.024 1.00 92.56 86 GLY A CA 1
ATOM 638 C C . GLY A 1 86 ? 9.851 -6.410 4.767 1.00 92.56 86 GLY A C 1
ATOM 639 O O . GLY A 1 86 ? 10.452 -7.452 4.547 1.00 92.56 86 GLY A O 1
ATOM 640 N N . GLY A 1 87 ? 9.941 -5.341 3.973 1.00 92.62 87 GLY A N 1
ATOM 641 C CA . GLY A 1 87 ? 10.695 -5.298 2.730 1.00 92.62 87 GLY A CA 1
ATOM 642 C C . GLY A 1 87 ? 9.903 -5.682 1.486 1.00 92.62 87 GLY A C 1
ATOM 643 O O . GLY A 1 87 ? 10.429 -5.421 0.418 1.00 92.62 87 GLY A O 1
ATOM 644 N N . HIS A 1 88 ? 8.681 -6.217 1.587 1.00 94.44 88 HIS A N 1
ATOM 645 C CA . HIS A 1 88 ? 7.925 -6.697 0.416 1.00 94.44 88 HIS A CA 1
ATOM 646 C C . HIS A 1 88 ? 6.401 -6.517 0.493 1.00 94.44 88 HIS A C 1
ATOM 648 O O . HIS A 1 88 ? 5.733 -6.688 -0.518 1.00 94.44 88 HIS A O 1
ATOM 654 N N . TYR A 1 89 ? 5.823 -6.139 1.639 1.00 97.50 89 TYR A N 1
ATOM 655 C CA . TYR A 1 89 ? 4.387 -5.846 1.717 1.00 97.50 89 TYR A CA 1
ATOM 656 C C . TYR A 1 89 ? 4.109 -4.357 1.554 1.00 97.50 89 TYR A C 1
ATOM 658 O O . TYR A 1 89 ? 4.500 -3.548 2.396 1.00 97.50 89 TYR A O 1
ATOM 666 N N . LEU A 1 90 ? 3.398 -3.997 0.492 1.00 98.00 90 LEU A N 1
ATOM 667 C CA . LEU A 1 90 ? 2.937 -2.643 0.237 1.00 98.00 90 LEU A CA 1
ATOM 668 C C . LEU A 1 90 ? 1.588 -2.412 0.927 1.00 98.00 90 LEU A C 1
ATOM 670 O O . LEU A 1 90 ? 0.591 -3.062 0.623 1.00 98.00 90 LEU A O 1
ATOM 674 N N . TYR A 1 91 ? 1.559 -1.466 1.855 1.00 98.31 91 TYR A N 1
ATOM 675 C CA . TYR A 1 91 ? 0.349 -1.020 2.529 1.00 98.31 91 TYR A CA 1
ATOM 676 C C . TYR A 1 91 ? -0.243 0.167 1.774 1.00 98.31 91 TYR A C 1
ATOM 678 O O . TYR A 1 91 ? 0.399 1.216 1.663 1.00 98.31 91 TYR A O 1
ATOM 686 N N . VAL A 1 92 ? -1.472 -0.008 1.291 1.00 98.31 92 VAL A N 1
ATOM 687 C CA . VAL A 1 92 ? -2.164 0.909 0.385 1.00 98.31 92 VAL A CA 1
ATOM 688 C C . VAL A 1 92 ? -3.514 1.318 0.974 1.00 98.31 92 VAL A C 1
ATOM 690 O O . VAL A 1 92 ? -4.474 0.546 0.908 1.00 98.31 92 VAL A O 1
ATOM 693 N N . PRO A 1 93 ? -3.620 2.514 1.572 1.00 97.88 93 PRO A N 1
ATOM 694 C CA . PRO A 1 93 ? -4.909 3.132 1.840 1.00 97.88 93 PRO A CA 1
ATOM 695 C C . PRO A 1 93 ? -5.576 3.494 0.522 1.00 97.88 93 PRO A C 1
ATOM 697 O O . PRO A 1 93 ? -4.957 4.121 -0.336 1.00 97.88 93 PRO A O 1
ATOM 700 N N . THR A 1 94 ? -6.843 3.145 0.389 1.00 97.19 94 THR A N 1
ATOM 701 C CA . THR A 1 94 ? -7.699 3.601 -0.699 1.00 97.19 94 THR A CA 1
ATOM 702 C C . THR A 1 94 ? -8.874 4.377 -0.140 1.00 97.19 94 THR A C 1
ATOM 704 O O . THR A 1 94 ? -9.206 4.267 1.046 1.00 97.19 94 THR A O 1
ATOM 707 N N . TYR A 1 95 ? -9.517 5.150 -1.003 1.00 92.62 95 TYR A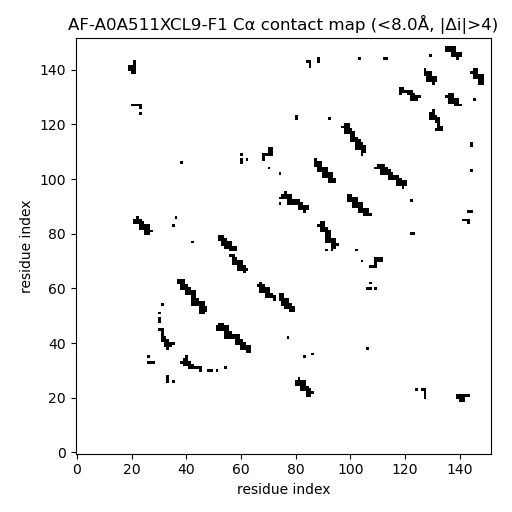 N 1
ATOM 708 C CA . TYR A 1 95 ? -10.677 5.952 -0.665 1.00 92.62 95 TYR A CA 1
ATOM 709 C C . TYR A 1 95 ? -11.773 5.793 -1.714 1.00 92.62 95 TYR A C 1
ATOM 711 O O . TYR A 1 95 ? -11.522 5.848 -2.906 1.00 92.62 95 TYR A O 1
ATOM 719 N N . SER A 1 96 ? -13.018 5.635 -1.275 1.00 85.50 96 SER A N 1
ATOM 720 C CA . SER A 1 96 ? -14.189 5.659 -2.144 1.00 85.50 96 SER A CA 1
ATOM 721 C C . SER A 1 96 ? -15.333 6.393 -1.438 1.00 85.50 96 SER A C 1
ATOM 723 O O . SER A 1 96 ? -15.931 5.900 -0.479 1.00 85.50 96 SER A O 1
ATOM 725 N N . GLY A 1 97 ? -15.637 7.611 -1.894 1.00 86.50 97 GLY A N 1
ATOM 726 C CA . GLY A 1 97 ? -16.775 8.403 -1.414 1.00 86.50 97 GLY A CA 1
ATOM 727 C C . GLY A 1 97 ? -16.602 8.989 -0.009 1.00 86.50 97 GLY A C 1
ATOM 728 O O . GLY A 1 97 ? -16.277 10.156 0.143 1.00 86.50 97 GLY A O 1
ATOM 729 N N . SER A 1 98 ? -16.868 8.238 1.051 1.00 87.06 98 SER A N 1
ATOM 730 C CA . SER A 1 98 ? -16.634 8.705 2.434 1.00 87.06 98 SER A CA 1
ATOM 731 C C . SER A 1 98 ? -15.910 7.678 3.290 1.00 87.06 98 SER A C 1
ATOM 733 O O . SER A 1 98 ? -15.626 7.940 4.457 1.00 87.06 98 SER A O 1
ATOM 735 N N . GLU A 1 99 ? -15.610 6.519 2.710 1.00 94.31 99 GLU A N 1
ATOM 736 C CA . GLU A 1 99 ? -14.971 5.402 3.381 1.00 94.31 99 GLU A CA 1
ATOM 737 C C . GLU A 1 99 ? -13.662 5.060 2.676 1.00 94.31 99 GLU A C 1
ATOM 739 O O . GLU A 1 99 ? -13.515 5.248 1.470 1.00 94.31 99 GLU A O 1
ATOM 744 N N . GLY A 1 100 ? -12.705 4.556 3.441 1.00 96.12 100 GLY A N 1
ATOM 745 C CA . GLY A 1 100 ? -11.477 3.983 2.925 1.00 96.12 100 GLY A CA 1
ATOM 746 C C . GLY A 1 100 ? -11.317 2.531 3.337 1.00 96.12 100 GLY A C 1
ATOM 747 O O . GLY A 1 100 ? -11.974 2.051 4.264 1.00 96.12 100 GLY A O 1
ATOM 748 N N . ALA A 1 101 ? -10.416 1.836 2.656 1.00 97.56 101 ALA A N 1
ATOM 749 C CA . ALA A 1 101 ? -9.947 0.514 3.039 1.00 97.56 101 ALA A CA 1
ATOM 750 C C . ALA A 1 101 ? -8.420 0.490 2.977 1.00 97.56 101 ALA A C 1
ATOM 752 O O . ALA A 1 101 ? -7.805 1.172 2.165 1.00 97.56 101 ALA A O 1
ATOM 753 N N . LEU A 1 102 ? -7.798 -0.293 3.852 1.00 98.19 102 LEU A N 1
ATOM 754 C CA . LEU A 1 102 ? -6.365 -0.530 3.822 1.00 98.19 102 LEU A CA 1
ATOM 755 C C . LEU A 1 102 ? -6.134 -1.901 3.204 1.00 98.19 102 LEU A C 1
ATOM 757 O O . LEU A 1 102 ? -6.547 -2.914 3.774 1.00 98.19 102 LEU A O 1
ATOM 761 N N . TYR A 1 103 ? -5.453 -1.920 2.067 1.00 98.38 103 TYR A N 1
ATOM 762 C CA . TYR A 1 103 ? -4.985 -3.134 1.420 1.00 98.38 103 TYR A CA 1
ATOM 763 C C . TYR A 1 103 ? -3.525 -3.389 1.778 1.00 98.38 103 TYR A C 1
ATOM 765 O O . TYR A 1 103 ? -2.723 -2.462 1.885 1.00 98.38 103 TYR A O 1
ATOM 773 N N . VAL A 1 104 ? -3.180 -4.659 1.954 1.00 98.12 104 VAL A N 1
ATOM 774 C CA . VAL A 1 104 ? -1.798 -5.128 2.049 1.00 98.12 104 VAL A CA 1
ATOM 775 C C . VAL A 1 104 ? -1.545 -5.997 0.836 1.00 98.12 104 VAL A C 1
ATOM 777 O O . VAL A 1 104 ? -2.174 -7.042 0.669 1.00 98.12 104 VAL A O 1
ATOM 780 N N . VAL A 1 105 ? -0.640 -5.536 -0.011 1.00 98.38 105 VAL A N 1
ATOM 781 C CA . VAL A 1 105 ? -0.292 -6.152 -1.284 1.00 98.38 105 VAL A CA 1
ATOM 782 C C . VAL A 1 105 ? 1.094 -6.764 -1.158 1.00 98.38 105 VAL A C 1
ATOM 784 O O . VAL A 1 105 ? 2.025 -6.112 -0.690 1.00 98.38 105 VAL A O 1
ATOM 787 N N . ASP A 1 106 ? 1.240 -8.016 -1.562 1.00 96.94 106 ASP A N 1
ATOM 788 C CA . ASP A 1 106 ? 2.546 -8.641 -1.739 1.00 96.94 106 ASP A CA 1
ATOM 789 C C . ASP A 1 106 ? 3.195 -8.072 -3.014 1.00 96.94 106 ASP A C 1
ATOM 791 O O . ASP A 1 106 ? 2.661 -8.231 -4.110 1.00 96.94 106 ASP A O 1
ATOM 795 N N . ALA A 1 107 ? 4.316 -7.360 -2.879 1.00 96.88 107 ALA A N 1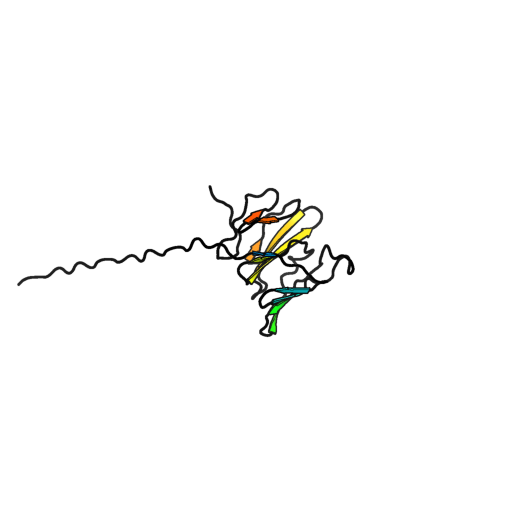
ATOM 796 C CA . ALA A 1 107 ? 4.949 -6.642 -3.985 1.00 96.88 107 ALA A CA 1
ATOM 797 C C . ALA A 1 107 ? 5.664 -7.559 -4.992 1.00 96.88 107 ALA A C 1
ATOM 799 O O . ALA A 1 107 ? 5.964 -7.120 -6.101 1.00 96.88 107 ALA A O 1
ATOM 800 N N . ASP A 1 108 ? 5.931 -8.818 -4.638 1.00 95.69 108 ASP A N 1
ATOM 801 C CA . ASP A 1 108 ? 6.538 -9.787 -5.554 1.00 95.69 108 ASP A CA 1
ATOM 802 C C . ASP A 1 108 ? 5.490 -10.421 -6.478 1.00 95.69 108 ASP A C 1
ATOM 804 O O . ASP A 1 108 ? 5.805 -10.817 -7.602 1.00 95.69 108 ASP A O 1
ATOM 808 N N . THR A 1 109 ? 4.242 -10.522 -6.011 1.00 95.88 109 THR A N 1
ATOM 809 C CA . THR A 1 109 ? 3.152 -11.223 -6.714 1.00 95.88 109 THR A CA 1
ATOM 810 C C . THR A 1 109 ? 1.982 -10.329 -7.123 1.00 95.88 109 THR A C 1
ATOM 812 O O . THR A 1 109 ? 1.103 -10.781 -7.855 1.00 95.88 109 THR A O 1
ATOM 815 N N . CYS A 1 110 ? 1.940 -9.083 -6.645 1.00 97.56 110 CYS A N 1
ATOM 816 C CA . CYS A 1 110 ? 0.814 -8.151 -6.751 1.00 97.56 110 CYS A CA 1
ATOM 817 C C . CYS A 1 110 ? -0.510 -8.671 -6.156 1.00 97.56 110 CYS A C 1
ATOM 819 O O . CYS A 1 110 ? -1.578 -8.098 -6.390 1.00 97.56 110 CYS A O 1
ATOM 821 N N . ALA A 1 111 ? -0.460 -9.742 -5.359 1.00 97.50 111 ALA A N 1
ATOM 822 C CA . ALA A 1 111 ? -1.634 -10.312 -4.723 1.00 97.50 111 ALA A CA 1
ATOM 823 C C . ALA A 1 111 ? -2.026 -9.513 -3.475 1.00 97.50 111 ALA A C 1
ATOM 825 O O . ALA A 1 111 ? -1.182 -9.142 -2.656 1.00 97.50 111 ALA A O 1
ATOM 826 N N . VAL A 1 112 ? -3.329 -9.303 -3.285 1.00 97.81 112 VAL A N 1
ATOM 827 C CA . VAL A 1 112 ? -3.863 -8.780 -2.024 1.00 97.81 112 VAL A CA 1
ATOM 828 C C . VAL A 1 112 ? -3.736 -9.870 -0.960 1.00 97.81 112 VAL A C 1
ATOM 830 O O . VAL A 1 112 ? -4.457 -10.866 -0.975 1.00 97.81 112 VAL A O 1
ATOM 833 N N . ALA A 1 113 ? -2.813 -9.678 -0.022 1.00 96.69 113 ALA A N 1
ATOM 834 C CA . ALA A 1 113 ? -2.594 -10.581 1.103 1.00 96.69 113 ALA A CA 1
ATOM 835 C C . ALA A 1 113 ? -3.595 -10.334 2.242 1.00 96.69 113 ALA A C 1
ATOM 837 O O . ALA A 1 113 ? -3.910 -11.248 3.007 1.00 96.69 113 ALA A O 1
ATOM 838 N N . TRP A 1 114 ? -4.086 -9.097 2.378 1.00 97.38 114 TRP A N 1
ATOM 839 C CA . TRP A 1 114 ? -5.050 -8.716 3.408 1.00 97.38 114 TRP A CA 1
ATOM 840 C C . TRP A 1 114 ? -5.792 -7.421 3.056 1.00 97.38 114 TRP A C 1
ATOM 842 O O . TRP A 1 114 ? -5.252 -6.548 2.379 1.00 97.38 114 TRP A O 1
ATOM 852 N N . LYS A 1 115 ? -7.018 -7.277 3.570 1.00 97.62 115 LYS A N 1
ATOM 853 C CA . LYS A 1 115 ? -7.853 -6.076 3.451 1.00 97.62 115 LYS 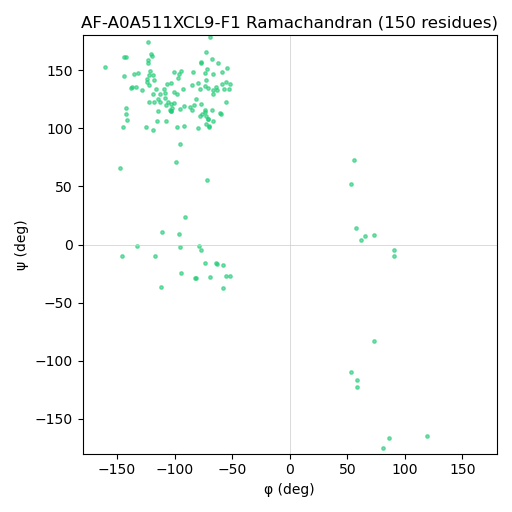A CA 1
ATOM 854 C C . LYS A 1 115 ? -8.520 -5.766 4.792 1.00 97.62 115 LYS A C 1
ATOM 856 O O . LYS A 1 115 ? -9.049 -6.670 5.445 1.00 97.62 115 LYS A O 1
ATOM 861 N N . SER A 1 116 ? -8.525 -4.498 5.196 1.00 97.25 116 SER A N 1
ATOM 862 C CA . SER A 1 116 ? -9.242 -4.051 6.394 1.00 97.25 116 SER A CA 1
ATOM 863 C C . SER A 1 116 ? -10.757 -4.045 6.186 1.00 97.25 116 SER A C 1
ATOM 865 O O . SER A 1 116 ? -11.257 -4.031 5.064 1.00 97.25 116 SER A O 1
ATOM 867 N N . LYS A 1 117 ? -11.519 -3.936 7.280 1.00 96.19 117 LYS A N 1
ATOM 868 C CA . LYS A 1 117 ? -12.882 -3.390 7.167 1.00 96.19 117 LYS A CA 1
ATOM 869 C C . LYS A 1 117 ? -12.811 -1.941 6.677 1.00 96.19 117 LYS A C 1
ATOM 871 O O . LYS A 1 117 ? -11.791 -1.278 6.908 1.00 96.19 117 LYS A O 1
ATOM 876 N N . ASN A 1 118 ? -13.886 -1.456 6.063 1.00 96.62 118 ASN A N 1
ATOM 877 C CA . ASN A 1 118 ? -14.007 -0.046 5.703 1.00 96.62 118 ASN A CA 1
ATOM 878 C C . ASN A 1 118 ? -13.892 0.844 6.952 1.00 96.62 118 ASN A C 1
ATOM 880 O O . ASN A 1 118 ? -14.284 0.442 8.053 1.00 96.62 118 ASN A O 1
ATOM 884 N N . TYR A 1 119 ? -13.343 2.043 6.787 1.00 96.44 119 TYR A N 1
ATOM 885 C CA . TYR A 1 119 ? -13.176 3.025 7.856 1.00 96.44 119 TYR A CA 1
ATOM 886 C C . TYR A 1 119 ? -13.412 4.451 7.356 1.00 96.44 119 TYR A C 1
ATOM 888 O O . TYR A 1 119 ? -13.301 4.733 6.169 1.00 96.44 119 TYR A O 1
ATOM 896 N N . VAL A 1 120 ? -13.673 5.373 8.285 1.00 95.81 120 VAL A N 1
ATOM 897 C CA . VAL A 1 120 ? -13.747 6.816 8.015 1.00 95.81 120 VAL A CA 1
ATOM 898 C C . VAL A 1 120 ? -12.610 7.512 8.755 1.00 95.81 120 VAL A C 1
ATOM 900 O O . VAL A 1 120 ? -12.478 7.369 9.970 1.00 95.81 120 VAL A O 1
ATOM 903 N N . GLY A 1 121 ? -11.787 8.272 8.032 1.00 93.31 121 GLY A N 1
ATOM 904 C CA . GLY A 1 121 ? -10.644 9.006 8.584 1.00 93.31 121 GLY A CA 1
ATOM 905 C C . GLY A 1 121 ? -9.307 8.566 7.990 1.00 93.31 121 GLY A C 1
ATOM 906 O O . GLY A 1 121 ? -9.264 7.920 6.949 1.00 93.31 121 GLY A O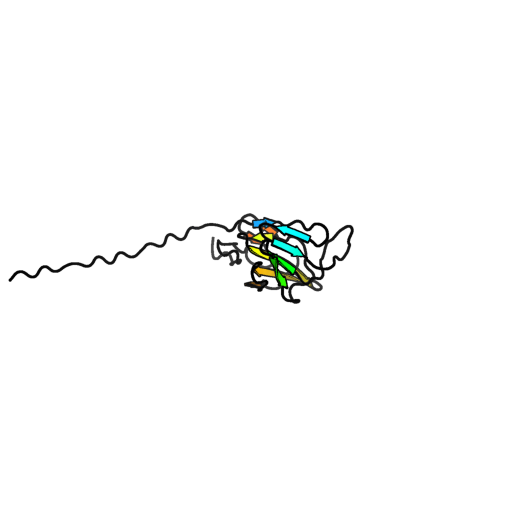 1
ATOM 907 N N . LYS A 1 122 ? -8.200 8.937 8.641 1.00 92.94 122 LYS A N 1
ATOM 908 C CA . LYS A 1 122 ? -6.837 8.656 8.162 1.00 92.94 122 LYS A CA 1
ATOM 909 C C . LYS A 1 122 ? -6.168 7.563 8.991 1.00 92.94 122 LYS A C 1
ATOM 911 O O . LYS A 1 122 ? -6.265 7.560 10.221 1.00 92.94 122 LYS A O 1
ATOM 916 N N . ILE A 1 123 ? -5.473 6.650 8.316 1.00 95.31 123 ILE A N 1
ATOM 917 C CA . ILE A 1 123 ? -4.642 5.646 8.984 1.00 95.31 123 ILE A CA 1
ATOM 918 C C . ILE A 1 123 ? -3.329 6.260 9.464 1.00 95.31 123 ILE A C 1
ATOM 920 O O . ILE A 1 123 ? -2.858 7.255 8.913 1.00 95.31 123 ILE A O 1
ATOM 924 N N . HIS A 1 124 ? -2.721 5.640 10.471 1.00 94.94 124 HIS A N 1
ATOM 925 C CA . HIS A 1 124 ? -1.431 6.069 11.002 1.00 94.94 124 HIS A CA 1
ATOM 926 C C . HIS A 1 124 ? -0.541 4.857 11.283 1.00 94.94 124 HIS A C 1
ATOM 928 O O . HIS A 1 124 ? -0.986 3.887 11.898 1.00 94.94 124 HIS A O 1
ATOM 934 N N 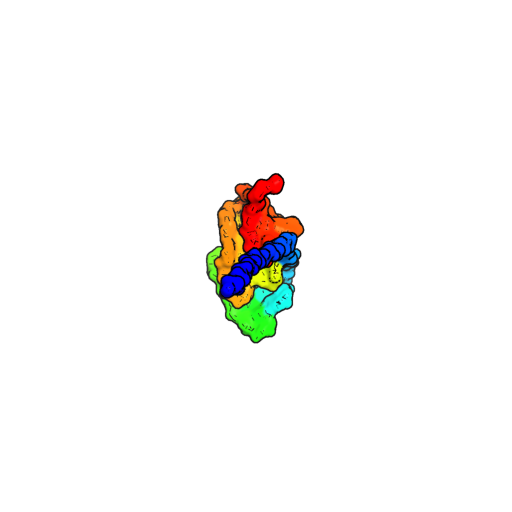. PHE A 1 125 ? 0.724 4.931 10.870 1.00 93.69 125 PHE A N 1
ATOM 935 C CA . PHE A 1 125 ? 1.757 3.968 11.252 1.00 93.69 125 PHE A CA 1
ATOM 936 C C . PHE A 1 125 ? 2.495 4.474 12.494 1.00 93.69 125 PHE A C 1
ATOM 938 O O . PHE A 1 125 ? 2.861 5.647 12.565 1.00 93.69 125 PHE A O 1
ATOM 945 N N . SER A 1 126 ? 2.711 3.606 13.482 1.00 89.69 126 SER A N 1
ATOM 946 C CA . SER A 1 126 ? 3.413 3.942 14.725 1.00 89.69 126 SER A CA 1
ATOM 947 C C . SER A 1 126 ? 4.238 2.750 15.199 1.00 89.69 126 SER A C 1
ATOM 949 O O . SER A 1 126 ? 3.699 1.796 15.755 1.00 89.69 126 SER A O 1
ATOM 951 N N . GLY A 1 127 ? 5.549 2.790 14.951 1.00 88.25 127 GLY A N 1
ATOM 952 C CA . GLY A 1 127 ? 6.429 1.654 15.222 1.00 88.25 127 GLY A CA 1
ATOM 953 C C . GLY A 1 127 ? 5.980 0.416 14.446 1.00 88.25 127 GLY A C 1
ATOM 954 O O . GLY A 1 127 ? 5.851 0.459 13.226 1.00 88.25 127 GLY A O 1
ATOM 955 N N . ASP A 1 128 ? 5.700 -0.663 15.168 1.00 91.00 128 ASP A N 1
ATOM 956 C CA . ASP A 1 128 ? 5.182 -1.928 14.649 1.00 91.00 128 ASP A CA 1
ATOM 957 C C . ASP A 1 128 ? 3.648 -1.999 14.648 1.00 91.00 128 ASP A C 1
ATOM 959 O O . ASP A 1 128 ? 3.072 -3.083 14.668 1.00 91.00 128 ASP A O 1
ATOM 963 N N . TRP A 1 129 ? 2.966 -0.854 14.626 1.00 92.88 129 TRP A N 1
ATOM 964 C CA . TRP A 1 129 ? 1.509 -0.775 14.630 1.00 92.88 129 TRP A CA 1
ATOM 965 C C . TRP A 1 129 ? 0.976 -0.010 13.428 1.00 92.88 129 TRP A C 1
ATOM 967 O O . TRP A 1 129 ? 1.531 1.013 13.023 1.00 92.88 129 TRP A O 1
ATOM 977 N N . VAL A 1 130 ? -0.184 -0.448 12.941 1.00 95.62 130 VAL A N 1
ATOM 978 C CA . VAL A 1 130 ? -1.080 0.380 12.134 1.00 95.62 130 VAL A CA 1
ATOM 979 C C . VAL A 1 130 ? -2.360 0.653 12.919 1.00 95.62 130 VAL A C 1
ATOM 981 O O . VAL A 1 130 ? -2.987 -0.245 13.489 1.00 95.62 130 VAL A O 1
ATOM 984 N N . VAL A 1 131 ? -2.724 1.929 12.985 1.00 96.25 131 VAL A N 1
ATOM 985 C CA . VAL A 1 131 ? -3.956 2.410 13.604 1.00 96.25 131 VAL A CA 1
ATOM 986 C C . VAL A 1 131 ? -4.934 2.737 12.489 1.00 96.25 131 VAL A C 1
ATOM 988 O O . VAL A 1 131 ? -4.695 3.645 11.690 1.00 96.25 131 VAL A O 1
ATOM 991 N N . ILE A 1 132 ? -6.031 1.985 12.448 1.00 96.56 132 ILE A N 1
ATOM 992 C CA . ILE A 1 132 ? -7.117 2.163 11.488 1.00 96.56 132 ILE A CA 1
ATOM 993 C C . ILE A 1 132 ? -8.320 2.732 12.253 1.00 96.56 132 ILE A C 1
ATOM 995 O O . ILE A 1 132 ? -8.711 2.143 13.266 1.00 96.56 132 ILE A O 1
ATOM 999 N N . PRO A 1 133 ? -8.906 3.867 11.827 1.00 95.19 133 PRO A N 1
ATOM 1000 C CA . PRO A 1 133 ? -10.030 4.476 12.531 1.00 95.19 133 PRO A CA 1
ATOM 1001 C C . PRO A 1 133 ? -11.186 3.498 12.770 1.00 95.19 133 PRO A C 1
ATOM 1003 O O . PRO A 1 133 ? -11.594 2.762 11.873 1.00 95.19 133 PRO A O 1
ATOM 1006 N N . GLY A 1 134 ? -11.714 3.490 13.996 1.00 94.19 134 GLY A N 1
ATOM 1007 C CA . GLY A 1 134 ? -12.828 2.618 14.384 1.00 94.19 134 GLY A CA 1
ATOM 1008 C C . GLY A 1 134 ? -12.468 1.136 14.556 1.00 94.19 134 GLY A C 1
ATOM 1009 O O . GLY A 1 134 ? -13.368 0.321 14.745 1.00 94.19 134 GLY A O 1
ATOM 1010 N N . GLN A 1 135 ? -11.183 0.767 14.506 1.00 94.31 135 GLN A N 1
ATOM 1011 C CA . GLN A 1 135 ? -10.718 -0.615 14.672 1.00 94.31 135 GLN A CA 1
ATOM 1012 C C . GLN A 1 135 ? -9.698 -0.722 15.819 1.00 94.31 135 GLN A C 1
ATOM 1014 O O . GLN A 1 135 ? -9.048 0.272 16.161 1.00 94.31 135 GLN A O 1
ATOM 1019 N N . PRO A 1 136 ? -9.534 -1.911 16.436 1.00 93.06 136 PRO A N 1
ATOM 1020 C CA . PRO A 1 136 ? -8.436 -2.155 17.365 1.00 93.06 136 PRO A CA 1
ATOM 1021 C C . PRO A 1 136 ? -7.084 -1.839 16.721 1.00 93.06 136 PRO A C 1
ATOM 1023 O O . PRO A 1 136 ? -6.918 -1.979 15.509 1.00 93.06 136 PRO A O 1
ATOM 1026 N N . ARG A 1 137 ? -6.095 -1.454 17.534 1.00 92.00 137 ARG A N 1
ATOM 1027 C CA . ARG A 1 137 ? -4.717 -1.312 17.047 1.00 92.00 137 ARG A CA 1
ATOM 1028 C C . ARG A 1 137 ? -4.255 -2.640 16.457 1.00 92.00 137 ARG A C 1
ATOM 1030 O O . ARG A 1 137 ? -4.435 -3.694 17.070 1.00 92.00 137 ARG A O 1
ATOM 1037 N N . MET A 1 138 ? -3.648 -2.574 15.280 1.00 93.88 138 MET A N 1
ATOM 1038 C CA . MET A 1 138 ? -3.220 -3.757 14.548 1.00 93.88 138 MET A CA 1
ATOM 1039 C C . MET A 1 138 ? -1.699 -3.862 14.599 1.00 93.88 138 MET A C 1
ATOM 1041 O O . MET A 1 138 ? -1.001 -2.948 14.156 1.00 93.88 138 MET A O 1
ATOM 1045 N N . LYS A 1 139 ? -1.186 -4.962 15.150 1.00 93.12 139 LYS A N 1
ATOM 1046 C CA . LYS A 1 139 ? 0.247 -5.245 15.224 1.00 93.12 139 LYS A CA 1
ATOM 1047 C C . LYS A 1 139 ? 0.745 -5.742 13.878 1.00 93.12 139 LYS A C 1
ATOM 1049 O O . LYS A 1 139 ? 0.143 -6.630 13.277 1.00 93.12 139 LYS A O 1
ATOM 1054 N N . ILE A 1 140 ? 1.862 -5.194 13.436 1.00 93.00 140 ILE A N 1
ATOM 1055 C CA . ILE A 1 140 ? 2.590 -5.579 12.237 1.00 93.00 140 ILE A CA 1
ATOM 1056 C C . ILE A 1 140 ? 3.690 -6.557 12.669 1.00 93.00 140 ILE A C 1
ATOM 1058 O O . ILE A 1 140 ? 4.823 -6.182 12.976 1.00 93.00 140 ILE A O 1
ATOM 1062 N N . GLY A 1 141 ? 3.331 -7.840 12.748 1.00 84.50 141 GLY A N 1
ATOM 1063 C CA . GLY A 1 141 ? 4.280 -8.899 13.096 1.00 84.50 141 GLY A CA 1
ATOM 1064 C C . GLY A 1 141 ? 5.315 -9.156 11.993 1.00 84.50 141 GLY A C 1
ATOM 1065 O O . GLY A 1 141 ? 5.238 -8.590 10.906 1.00 84.50 141 GLY A O 1
ATOM 1066 N N . LEU A 1 142 ? 6.248 -10.086 12.231 1.00 82.50 142 LEU A N 1
ATOM 1067 C CA . LEU A 1 142 ? 7.288 -10.481 11.258 1.00 82.50 142 LEU A CA 1
ATOM 1068 C C . LEU A 1 142 ? 6.762 -10.862 9.870 1.00 82.50 142 LEU A C 1
ATOM 1070 O O . LEU A 1 142 ? 7.479 -10.740 8.884 1.00 82.50 142 LEU A O 1
ATOM 1074 N N . ARG A 1 143 ? 5.519 -11.345 9.789 1.00 84.19 143 ARG A N 1
ATOM 1075 C CA . ARG A 1 143 ? 4.888 -11.720 8.520 1.00 84.19 143 ARG A CA 1
ATOM 1076 C C . ARG A 1 143 ? 4.372 -10.527 7.724 1.00 84.19 143 ARG A C 1
ATOM 1078 O O . ARG A 1 143 ? 3.789 -10.768 6.683 1.00 84.19 143 ARG A O 1
ATOM 1085 N N . GLY A 1 144 ? 4.498 -9.297 8.223 1.00 86.94 144 GLY A N 1
ATOM 1086 C CA . GLY A 1 144 ? 4.069 -8.073 7.542 1.00 86.94 144 GLY A CA 1
ATOM 1087 C C . GLY A 1 144 ? 2.569 -7.969 7.256 1.00 86.94 144 GLY A C 1
ATOM 1088 O O . GLY A 1 144 ? 2.149 -6.999 6.647 1.00 86.94 144 GLY A O 1
ATOM 1089 N N . VAL A 1 145 ? 1.757 -8.931 7.704 1.00 91.69 145 VAL A N 1
ATOM 1090 C CA . VAL A 1 145 ? 0.293 -8.878 7.662 1.00 91.69 145 VAL A CA 1
ATOM 1091 C C . VAL A 1 145 ? -0.208 -8.420 9.035 1.00 91.69 145 VAL A C 1
ATOM 1093 O O . VAL A 1 145 ? 0.217 -8.985 10.050 1.00 91.69 145 VAL A O 1
ATOM 1096 N N . PRO A 1 146 ? -1.090 -7.408 9.103 1.00 93.38 146 PRO A N 1
ATOM 1097 C CA . PRO A 1 146 ? -1.538 -6.844 10.365 1.00 93.38 146 PRO A CA 1
ATOM 1098 C C . PRO A 1 146 ? -2.502 -7.790 11.095 1.00 93.38 146 PRO A C 1
ATOM 1100 O O . PRO A 1 146 ? -3.435 -8.334 10.505 1.00 93.38 146 PRO A O 1
ATOM 1103 N N . THR A 1 147 ? -2.323 -7.939 12.407 1.00 92.06 147 THR A N 1
ATOM 1104 C CA . THR A 1 147 ? -3.212 -8.722 13.283 1.00 92.06 147 THR A CA 1
ATOM 1105 C C . THR A 1 147 ? -3.729 -7.866 14.437 1.00 92.06 147 THR A C 1
ATOM 1107 O O . THR A 1 147 ? -2.949 -7.074 14.967 1.00 92.06 147 THR A O 1
ATOM 1110 N N . PRO A 1 148 ? -4.992 -8.009 14.881 1.00 88.31 148 PRO A N 1
ATOM 1111 C CA . PRO A 1 148 ? -5.485 -7.267 16.040 1.00 88.31 148 PRO A CA 1
ATOM 1112 C C . PRO A 1 148 ? -4.611 -7.503 17.277 1.00 88.31 148 PRO A C 1
ATOM 1114 O O . PRO A 1 148 ? -4.196 -8.637 17.520 1.00 88.31 148 PRO A O 1
ATOM 1117 N N . ALA A 1 149 ? -4.354 -6.460 18.072 1.00 79.69 149 ALA A N 1
ATOM 1118 C CA . ALA A 1 149 ? -3.819 -6.637 19.420 1.00 79.69 149 ALA A CA 1
ATOM 1119 C C . ALA A 1 149 ? -4.812 -7.478 20.232 1.00 79.69 149 ALA A C 1
ATOM 1121 O O . ALA A 1 149 ? -5.924 -7.026 20.509 1.00 79.69 149 ALA A O 1
ATOM 1122 N N . ILE A 1 150 ? -4.438 -8.701 20.599 1.00 64.56 150 ILE A N 1
ATOM 1123 C CA . ILE A 1 150 ? -5.237 -9.515 21.514 1.00 64.56 150 ILE A CA 1
ATOM 1124 C C . ILE A 1 150 ? -4.616 -9.356 22.903 1.00 64.56 150 ILE A C 1
ATOM 1126 O O . ILE A 1 150 ? -3.592 -9.970 23.173 1.00 64.56 150 ILE A O 1
ATOM 1130 N N . GLY A 1 151 ? -5.225 -8.513 23.745 1.00 55.88 151 GLY A N 1
ATOM 1131 C CA . GLY A 1 151 ? -4.953 -8.417 25.187 1.00 55.88 151 GLY A CA 1
ATOM 1132 C C . GLY A 1 151 ? -3.499 -8.146 25.592 1.00 55.88 151 GLY A C 1
ATOM 1133 O O . GLY A 1 151 ? -2.857 -9.042 26.136 1.00 55.88 151 GLY A O 1
ATOM 1134 N N . GLU A 1 152 ? -3.016 -6.917 25.381 1.00 43.34 152 GLU A N 1
ATOM 1135 C CA . GLU A 1 152 ? -1.866 -6.384 26.138 1.00 43.34 152 GLU A CA 1
ATOM 1136 C C . GLU A 1 152 ? -2.323 -5.814 27.488 1.00 43.34 152 GLU A C 1
ATOM 1138 O O . GLU A 1 152 ? -3.385 -5.144 27.513 1.00 43.34 152 GLU A O 1
#

Organism: NCBI:txid1120919

Nearest PDB structures (foldseek):
  4fgi-assembly3_F  TM=7.337E-01  e=2.731E-04  Pseudomonas aeruginosa PAO1
  1h2y-assembly1_A  TM=4.962E-01  e=9.609E-01  Sus scrofa
  4gn9-assembly1_A  TM=4.100E-01  e=5.462E-01  Mus musculus
  4gnc-assembly1_A  TM=4.320E-01  e=1.606E+00  Homo sapiens
  1vz2-assembly1_A  TM=4.816E-01  e=1.873E+00  Sus scrofa

Sequence (152 aa):
MKKILTFFLFYAPVVAHANGAATVTTLSPVDSQISAGSYTIALGETDDPKAPRTWEGPIEITTRGGSHCVVNDEVSLIEKPLALVGGHYLYVPTYSGSEGALYVVDADTCAVAWKSKNYVGKIHFSGDWVVIPGQPRMKIGLRGVPTPAIGE

pLDDT: mean 87.8, std 15.75, range [39.97, 98.5]

Secondary structure (DSSP, 8-state):
-------------------PBPPEEEE--BTTEEEETTEEEE-B-BS-TTS--EE-B--EEEETTS-EEE--TTS-SEESPEEEETTTEEEEEEEETTEEEEEEEETTT--EEEEPPPBSS--EEETTEEE-TTS--EEEBTTSSEEE----

Mean predicted aligned error: 8.15 Å